Protein AF-A0A0D0QN07-F1 (afdb_monomer_lite)

Structure (mmCIF, N/CA/C/O backbone):
data_AF-A0A0D0QN07-F1
#
_entry.id   AF-A0A0D0QN07-F1
#
loop_
_atom_site.group_PDB
_atom_site.id
_atom_site.type_symbol
_atom_site.label_atom_id
_atom_site.label_alt_id
_atom_site.label_comp_id
_atom_site.label_asym_id
_atom_site.label_entity_id
_atom_site.label_seq_id
_atom_site.pdbx_PDB_ins_code
_atom_site.Cartn_x
_atom_site.Cartn_y
_atom_site.Cartn_z
_atom_site.occupancy
_atom_site.B_iso_or_equiv
_atom_site.auth_seq_id
_atom_site.auth_comp_id
_atom_site.auth_asym_id
_atom_site.auth_atom_id
_atom_site.pdbx_PDB_model_num
ATOM 1 N N . MET A 1 1 ? -18.832 -4.379 15.331 1.00 94.69 1 MET A N 1
ATOM 2 C CA . MET A 1 1 ? -17.940 -4.654 14.184 1.00 94.69 1 MET A CA 1
ATOM 3 C C . MET A 1 1 ? -16.896 -3.550 14.079 1.00 94.69 1 MET A C 1
ATOM 5 O O . MET A 1 1 ? -17.223 -2.400 14.363 1.00 94.69 1 MET A O 1
ATOM 9 N N . LYS A 1 2 ? -15.667 -3.882 13.680 1.00 98.38 2 LYS A N 1
ATOM 10 C CA . LYS A 1 2 ? -14.562 -2.950 13.450 1.00 98.38 2 LYS A CA 1
ATOM 11 C C . LYS A 1 2 ? -13.965 -3.150 12.059 1.00 98.38 2 LYS A C 1
ATOM 13 O O . LYS A 1 2 ? -13.497 -4.240 11.738 1.00 98.38 2 LYS A O 1
ATOM 18 N N . ILE A 1 3 ? -13.930 -2.084 11.267 1.00 98.62 3 ILE A N 1
ATOM 19 C CA . ILE A 1 3 ? -13.373 -2.080 9.912 1.00 98.62 3 ILE A CA 1
ATOM 20 C C . ILE A 1 3 ? -12.121 -1.208 9.882 1.00 98.62 3 ILE A C 1
ATOM 22 O O . ILE A 1 3 ? -12.159 -0.036 10.253 1.00 98.62 3 ILE A O 1
ATOM 26 N N . LEU A 1 4 ? -11.014 -1.767 9.399 1.00 98.81 4 LEU A N 1
ATOM 27 C CA . LEU A 1 4 ? -9.774 -1.030 9.174 1.00 98.81 4 LEU A CA 1
ATOM 28 C C . LEU A 1 4 ? -9.565 -0.822 7.676 1.00 98.81 4 LEU A C 1
ATOM 30 O O . LEU A 1 4 ? -9.441 -1.780 6.925 1.00 98.81 4 LEU A O 1
ATOM 34 N N . GLN A 1 5 ? -9.502 0.428 7.237 1.00 98.75 5 GLN A N 1
ATOM 35 C CA . GLN A 1 5 ? -9.262 0.802 5.847 1.00 98.75 5 GLN A CA 1
ATOM 36 C C . GLN A 1 5 ? -7.780 1.115 5.624 1.00 98.75 5 GLN A C 1
ATOM 38 O O . GLN A 1 5 ? -7.146 1.738 6.476 1.00 98.75 5 GLN A O 1
ATOM 43 N N . ILE A 1 6 ? -7.231 0.733 4.471 1.00 98.56 6 ILE A N 1
ATOM 44 C CA . ILE A 1 6 ? -5.866 1.084 4.059 1.00 98.56 6 ILE A CA 1
ATOM 45 C C . ILE A 1 6 ? -5.917 1.756 2.687 1.00 98.56 6 ILE A C 1
ATOM 47 O O . ILE A 1 6 ? -6.380 1.166 1.708 1.00 98.56 6 ILE A O 1
ATOM 51 N N . ASN A 1 7 ? -5.409 2.986 2.610 1.00 98.00 7 ASN A N 1
ATOM 52 C CA . ASN A 1 7 ? -5.312 3.739 1.362 1.00 98.00 7 ASN A CA 1
ATOM 53 C C . ASN A 1 7 ? -4.019 4.562 1.300 1.00 98.00 7 ASN A C 1
ATOM 55 O O . ASN A 1 7 ? -3.396 4.850 2.314 1.00 98.00 7 ASN A O 1
ATOM 59 N N . ASN A 1 8 ? -3.606 4.984 0.112 1.00 96.25 8 ASN A N 1
ATOM 60 C CA . ASN A 1 8 ? -2.425 5.821 -0.064 1.00 96.25 8 ASN A CA 1
ATOM 61 C C . ASN A 1 8 ? -2.598 7.209 0.567 1.00 96.25 8 ASN A C 1
ATOM 63 O O . ASN A 1 8 ? -1.708 7.703 1.257 1.00 96.25 8 ASN A O 1
ATOM 67 N N . VAL A 1 9 ? -3.760 7.827 0.365 1.00 96.69 9 VAL A N 1
ATOM 68 C CA . VAL A 1 9 ? -4.070 9.200 0.792 1.00 96.69 9 VAL A CA 1
ATOM 69 C C . VAL A 1 9 ? -5.417 9.254 1.514 1.00 96.69 9 VAL A C 1
ATOM 71 O O . VAL A 1 9 ? -6.222 8.334 1.403 1.00 96.69 9 VAL A O 1
ATOM 74 N N . TYR A 1 10 ? -5.698 10.336 2.237 1.00 97.62 10 TYR A N 1
ATOM 75 C CA . TYR A 1 10 ? -6.968 10.512 2.945 1.00 97.62 10 TYR A CA 1
ATOM 76 C C . TYR A 1 10 ? -7.502 11.936 2.774 1.00 97.62 10 TYR A C 1
ATOM 78 O O . TYR A 1 10 ? -6.738 12.896 2.856 1.00 97.62 10 TYR A O 1
ATOM 86 N N . GLY A 1 11 ? -8.796 12.076 2.467 1.00 96.44 11 GLY A N 1
ATOM 87 C CA . GLY A 1 11 ? -9.477 13.364 2.263 1.00 96.44 11 GLY A CA 1
ATOM 88 C C . GLY A 1 11 ? -9.078 14.145 1.000 1.00 96.44 11 GLY A C 1
ATOM 89 O O . GLY A 1 11 ? -9.743 15.115 0.646 1.00 96.44 11 GLY A O 1
ATOM 90 N N . ILE A 1 12 ? -8.033 13.714 0.290 1.00 95.00 12 ILE A N 1
ATOM 91 C CA . ILE A 1 12 ? -7.515 14.349 -0.928 1.00 95.00 12 ILE A CA 1
ATOM 92 C C . ILE A 1 12 ? -7.501 13.374 -2.109 1.00 95.00 12 ILE A C 1
ATOM 94 O O . ILE A 1 12 ? -7.468 12.156 -1.926 1.00 95.00 12 ILE A O 1
ATOM 98 N N . GLY A 1 13 ? -7.486 13.917 -3.329 1.00 94.38 13 GLY A N 1
ATOM 99 C CA . GLY A 1 13 ? -7.596 13.114 -4.551 1.00 94.38 13 GLY A CA 1
ATOM 100 C C . GLY A 1 13 ? -8.929 12.362 -4.639 1.00 94.38 13 GLY A C 1
ATOM 101 O O . GLY A 1 13 ? -9.828 12.578 -3.828 1.00 94.38 13 GLY A O 1
ATOM 102 N N . SER A 1 14 ? -9.079 11.487 -5.630 1.00 94.25 14 SER A N 1
ATOM 103 C CA . SER A 1 14 ? -10.287 10.666 -5.782 1.00 94.25 14 SER A CA 1
ATOM 104 C C . SER A 1 14 ? -10.375 9.602 -4.686 1.00 94.25 14 SER A C 1
ATOM 106 O O . SER A 1 14 ? -11.307 9.609 -3.884 1.00 94.25 14 SER A O 1
ATOM 108 N N . THR A 1 15 ? -9.362 8.739 -4.588 1.00 96.50 15 THR A N 1
ATOM 109 C CA . THR A 1 15 ? -9.376 7.593 -3.667 1.00 96.50 15 THR A CA 1
ATOM 110 C C . THR A 1 15 ? -9.418 8.028 -2.206 1.00 96.50 15 THR A C 1
ATOM 112 O O . THR A 1 15 ? -10.178 7.463 -1.432 1.00 96.50 15 THR A O 1
ATOM 115 N N . GLY A 1 16 ? -8.696 9.085 -1.817 1.00 97.31 16 GLY A N 1
ATOM 116 C CA . GLY A 1 16 ? -8.731 9.588 -0.441 1.00 97.31 16 GLY A CA 1
ATOM 117 C C . GLY A 1 16 ? -10.065 10.218 -0.047 1.00 97.31 16 GLY A C 1
ATOM 118 O O . GLY A 1 16 ? -10.474 10.071 1.106 1.00 97.31 16 GLY A O 1
ATOM 119 N N . LYS A 1 17 ? -10.765 10.885 -0.977 1.00 97.44 17 LYS A N 1
ATOM 120 C CA . LYS A 1 17 ? -12.133 11.377 -0.738 1.00 97.44 17 LYS A CA 1
ATOM 121 C C . LYS A 1 17 ? -13.114 10.218 -0.567 1.00 97.44 17 LYS A C 1
ATOM 123 O O . LYS A 1 17 ? -13.907 10.253 0.369 1.00 97.44 17 LYS A O 1
ATOM 128 N N . ILE A 1 18 ? -13.008 9.180 -1.401 1.00 98.06 18 ILE A N 1
ATOM 129 C CA . ILE A 1 18 ? -13.824 7.959 -1.295 1.00 98.06 18 ILE A CA 1
ATOM 130 C C . ILE A 1 18 ? -13.576 7.262 0.051 1.00 98.06 18 ILE A C 1
ATOM 132 O O . ILE A 1 18 ? -14.524 7.013 0.791 1.00 98.06 18 ILE A O 1
ATOM 136 N N . THR A 1 19 ? -12.313 7.029 0.429 1.00 98.19 19 THR A N 1
ATOM 137 C CA . THR A 1 19 ? -11.955 6.422 1.724 1.00 98.19 19 THR A CA 1
ATOM 138 C C . THR A 1 19 ? -12.514 7.226 2.902 1.00 98.19 19 THR A C 1
ATOM 140 O O . THR A 1 19 ? -13.072 6.650 3.834 1.00 98.19 19 THR A O 1
ATOM 143 N N . ARG A 1 20 ? -12.424 8.563 2.854 1.00 98.19 20 ARG A N 1
ATOM 144 C CA . ARG A 1 20 ? -13.001 9.442 3.883 1.00 98.19 20 ARG A CA 1
ATOM 145 C C . ARG A 1 20 ? -14.521 9.336 3.962 1.00 98.19 20 ARG A C 1
ATOM 147 O O . ARG A 1 20 ? -15.063 9.250 5.056 1.00 98.19 20 ARG A O 1
ATOM 154 N N . GLN A 1 21 ? -15.218 9.320 2.829 1.00 98.25 21 GLN A N 1
ATOM 155 C CA . GLN A 1 21 ? -16.676 9.173 2.814 1.00 98.25 21 GLN A CA 1
ATOM 156 C C . GLN A 1 21 ? -17.120 7.824 3.384 1.00 98.25 21 GLN A C 1
ATOM 158 O O . GLN A 1 21 ? -18.044 7.789 4.192 1.00 98.25 21 GLN A O 1
ATOM 163 N N . ILE A 1 22 ? -16.431 6.735 3.029 1.00 98.31 22 ILE A N 1
ATOM 164 C CA . ILE A 1 22 ? -16.688 5.406 3.600 1.00 98.31 22 ILE A CA 1
ATOM 165 C C . ILE A 1 22 ? -16.457 5.430 5.112 1.00 98.31 22 ILE A C 1
ATOM 167 O O . ILE A 1 22 ? -17.325 5.000 5.861 1.00 98.31 22 ILE A O 1
ATOM 171 N N . HIS A 1 23 ? -15.330 5.981 5.570 1.00 98.44 23 HIS A N 1
ATOM 172 C CA . HIS A 1 23 ? -15.017 6.102 6.996 1.00 98.44 23 HIS A CA 1
ATOM 173 C C . HIS A 1 23 ? -16.113 6.830 7.784 1.00 98.44 23 HIS A C 1
ATOM 175 O O . HIS A 1 23 ? -16.647 6.280 8.744 1.00 98.44 23 HIS A O 1
ATOM 181 N N . LEU A 1 24 ? -16.495 8.029 7.341 1.00 98.12 24 LEU A N 1
ATOM 182 C CA . LEU A 1 24 ? -17.523 8.825 8.010 1.00 98.12 24 LEU A CA 1
ATOM 183 C C . LEU A 1 24 ? -18.893 8.145 7.979 1.00 98.12 24 LEU A C 1
ATOM 185 O O . LEU A 1 24 ? -19.641 8.233 8.948 1.00 98.12 24 LEU A O 1
ATOM 189 N N . ASN A 1 25 ? -19.225 7.449 6.889 1.00 98.25 25 ASN A N 1
ATOM 190 C CA . ASN A 1 25 ? -20.482 6.716 6.799 1.00 98.25 25 ASN A CA 1
ATOM 191 C C . ASN A 1 25 ? -20.497 5.505 7.746 1.00 98.25 25 ASN A C 1
ATOM 193 O O . ASN A 1 25 ? -21.494 5.273 8.419 1.00 98.25 25 ASN A O 1
ATOM 197 N N . LEU A 1 26 ? -19.389 4.769 7.870 1.00 98.12 26 LEU A N 1
ATOM 198 C CA . LEU A 1 26 ? -19.274 3.683 8.849 1.00 98.12 26 LEU A CA 1
ATOM 199 C C . LEU A 1 26 ? -19.476 4.201 10.277 1.00 98.12 26 LEU A C 1
ATOM 201 O O . LEU A 1 26 ? -20.313 3.659 10.994 1.00 98.12 26 LEU A O 1
ATOM 205 N N . LEU A 1 27 ? -18.797 5.291 10.650 1.00 97.62 27 LEU A N 1
ATOM 206 C CA . LEU A 1 27 ? -18.963 5.908 11.969 1.00 97.62 27 LEU A CA 1
ATOM 207 C C . LEU A 1 27 ? -20.401 6.388 12.209 1.00 97.62 27 LEU A C 1
ATOM 209 O O . LEU A 1 27 ? -20.949 6.159 13.283 1.00 97.62 27 LEU A O 1
ATOM 213 N N . LYS A 1 28 ? -21.040 6.999 11.201 1.00 97.69 28 LYS A N 1
ATOM 214 C CA . LYS A 1 28 ? -22.444 7.439 11.269 1.00 97.69 28 LYS A CA 1
ATOM 215 C C . LYS A 1 28 ? -23.416 6.281 11.524 1.00 97.69 28 LYS A C 1
ATOM 217 O O . LYS A 1 28 ? -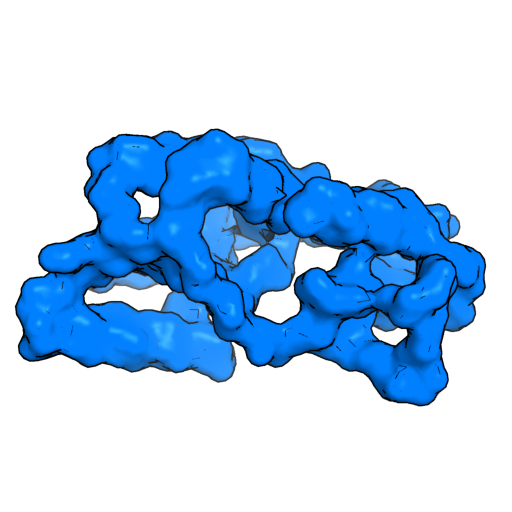24.450 6.496 12.142 1.00 97.69 28 LYS A O 1
ATOM 222 N N . ASN A 1 29 ? -23.093 5.079 11.052 1.00 97.81 29 ASN A N 1
ATOM 223 C CA . ASN A 1 29 ? -23.870 3.860 11.293 1.00 97.81 29 ASN A CA 1
ATOM 224 C C . ASN A 1 29 ? -23.354 3.068 12.509 1.00 97.81 29 ASN A C 1
ATOM 226 O O . ASN A 1 29 ? -23.558 1.859 12.577 1.00 97.81 29 ASN A O 1
ATOM 230 N N . GLU A 1 30 ? -22.638 3.721 13.431 1.00 97.25 30 GLU A N 1
ATOM 231 C CA . GLU A 1 30 ? -22.121 3.127 14.675 1.00 97.25 30 GLU A CA 1
ATOM 232 C C . GLU A 1 30 ? -21.164 1.936 14.456 1.00 97.25 30 GLU A C 1
ATOM 234 O O . GLU A 1 30 ? -20.908 1.122 15.348 1.00 97.25 30 GLU A O 1
ATOM 239 N N . ILE A 1 31 ? -20.569 1.837 13.263 1.00 98.12 31 ILE A N 1
ATOM 240 C CA . ILE A 1 31 ? -19.528 0.861 12.947 1.00 98.12 31 ILE A CA 1
ATOM 241 C C . ILE A 1 31 ? -18.172 1.503 13.225 1.00 98.12 31 ILE A C 1
ATOM 243 O O . ILE A 1 31 ? -17.795 2.500 12.607 1.00 98.12 31 ILE A O 1
ATOM 247 N N . ASN A 1 32 ? -17.389 0.884 14.110 1.00 98.06 32 ASN A N 1
ATOM 248 C CA . ASN A 1 32 ? -16.045 1.358 14.417 1.00 98.06 32 ASN A CA 1
ATOM 249 C C . ASN A 1 32 ? -15.171 1.299 13.154 1.00 98.06 32 ASN A C 1
ATOM 251 O O . ASN A 1 32 ? -14.998 0.234 12.553 1.00 98.06 32 ASN A O 1
ATOM 255 N N . SER A 1 33 ? -14.623 2.445 12.754 1.00 98.25 33 SER A N 1
ATOM 256 C CA . SER A 1 33 ? -13.797 2.571 11.561 1.00 98.25 33 SER A CA 1
ATOM 257 C C . SER A 1 33 ? -12.442 3.172 11.905 1.00 98.25 33 SER A C 1
ATOM 259 O O . SER A 1 33 ? -12.354 4.178 12.600 1.00 98.25 33 SER A O 1
ATOM 261 N N . ILE A 1 34 ? -11.380 2.562 11.386 1.00 98.62 34 ILE A N 1
ATOM 262 C CA . ILE A 1 34 ? -10.005 3.053 11.498 1.00 98.62 34 ILE A CA 1
ATOM 263 C C . ILE A 1 34 ? -9.448 3.187 10.090 1.00 98.62 34 ILE A C 1
ATOM 265 O O . ILE A 1 34 ? -9.663 2.306 9.261 1.00 98.62 34 ILE A O 1
ATOM 269 N N . VAL A 1 35 ? -8.709 4.253 9.803 1.00 98.69 35 VAL A N 1
ATOM 270 C CA . VAL A 1 35 ? -8.090 4.467 8.491 1.00 98.69 35 VAL A CA 1
ATOM 271 C C . VAL A 1 35 ? -6.588 4.590 8.637 1.00 98.69 35 VAL A C 1
ATOM 273 O O . VAL A 1 35 ? -6.094 5.426 9.387 1.00 98.69 35 VAL A O 1
ATOM 276 N N . LEU A 1 36 ? -5.850 3.786 7.881 1.00 98.56 36 LEU A N 1
ATOM 277 C CA . LEU A 1 36 ? -4.404 3.869 7.755 1.00 98.56 36 LEU A CA 1
ATOM 278 C C . LEU A 1 36 ? -4.046 4.463 6.393 1.00 98.56 36 LEU A C 1
ATOM 280 O O . LEU A 1 36 ? -4.421 3.905 5.361 1.00 98.56 36 LEU A O 1
ATOM 284 N N . TYR A 1 37 ? -3.288 5.563 6.380 1.00 97.81 37 TYR A N 1
ATOM 285 C CA . TYR A 1 37 ? -2.825 6.175 5.130 1.00 97.81 37 TYR A CA 1
ATOM 286 C C . TYR A 1 37 ? -1.362 6.618 5.147 1.00 97.81 37 TYR A C 1
ATOM 288 O O . TYR A 1 37 ? -0.796 6.941 6.193 1.00 97.81 37 TYR A O 1
ATOM 296 N N . GLY A 1 38 ? -0.724 6.609 3.975 1.00 95.44 38 GLY A N 1
ATOM 297 C CA . GLY A 1 38 ? 0.726 6.789 3.854 1.00 95.44 38 GLY A CA 1
ATOM 298 C C . GLY A 1 38 ? 1.201 8.185 3.452 1.00 95.44 38 GLY A C 1
ATOM 299 O O . GLY A 1 38 ? 2.263 8.636 3.891 1.00 95.44 38 GLY A O 1
ATOM 300 N N . ARG A 1 39 ? 0.458 8.870 2.583 1.00 94.25 39 ARG A N 1
ATOM 301 C CA . ARG A 1 39 ? 0.891 10.073 1.857 1.00 94.25 39 ARG A CA 1
ATOM 302 C C . ARG A 1 39 ? -0.094 11.223 2.040 1.00 94.25 39 ARG A C 1
ATOM 304 O O . ARG A 1 39 ? -1.264 11.018 2.339 1.00 94.25 39 ARG A O 1
ATOM 311 N N . GLY A 1 40 ? 0.387 12.441 1.800 1.00 92.69 40 GLY A N 1
ATOM 312 C CA . GLY A 1 40 ? -0.426 13.658 1.874 1.00 92.69 40 GLY A CA 1
ATOM 313 C C . GLY A 1 40 ? -0.195 14.462 3.157 1.00 92.69 40 GLY A C 1
ATOM 314 O O . GLY A 1 40 ? 0.840 14.275 3.815 1.00 92.69 40 GLY A O 1
ATOM 315 N N . PRO A 1 41 ? -1.080 15.420 3.470 1.00 92.81 41 PRO A N 1
ATOM 316 C CA . PRO A 1 41 ? -1.026 16.178 4.715 1.00 92.81 41 PRO A CA 1
ATOM 317 C C . PRO A 1 41 ? -1.440 15.301 5.903 1.00 92.81 41 PRO A C 1
ATOM 319 O O . PRO A 1 41 ? -2.074 14.262 5.735 1.00 92.81 41 PRO A O 1
ATOM 322 N N . THR A 1 42 ? -1.043 15.708 7.107 1.00 92.69 42 THR A N 1
ATOM 323 C CA . THR A 1 42 ? -1.540 15.081 8.335 1.00 92.69 42 THR A CA 1
ATOM 324 C C . THR A 1 42 ? -2.956 15.577 8.597 1.00 92.69 42 THR A C 1
ATOM 326 O O . THR A 1 42 ? -3.198 16.778 8.556 1.00 92.69 42 THR A O 1
ATOM 329 N N . MET A 1 43 ? -3.864 14.646 8.864 1.00 92.00 43 MET A N 1
ATOM 330 C CA . MET A 1 43 ? -5.263 14.917 9.178 1.00 92.00 43 MET A CA 1
ATOM 331 C C . MET A 1 43 ? -5.536 14.615 10.649 1.00 92.00 43 MET A C 1
ATOM 333 O O . MET A 1 43 ? -5.064 13.598 11.160 1.00 92.00 43 MET A O 1
ATOM 337 N N . CYS A 1 44 ? -6.297 15.491 11.300 1.00 88.38 44 CYS A N 1
ATOM 338 C CA . CYS A 1 44 ? -6.703 15.369 12.698 1.00 88.38 44 CYS A CA 1
ATOM 339 C C . CYS A 1 44 ? -8.169 14.924 12.766 1.00 88.38 44 CYS A C 1
ATOM 341 O O . CYS A 1 44 ? -9.038 15.689 13.170 1.00 88.38 44 CYS A O 1
ATOM 343 N N . GLU A 1 45 ? -8.442 13.707 12.299 1.00 93.88 45 GLU A N 1
ATOM 344 C CA . GLU A 1 45 ? -9.762 13.076 12.390 1.00 93.88 45 GLU A CA 1
ATOM 345 C C . GLU A 1 45 ? -9.673 11.828 13.276 1.00 93.88 45 GLU A C 1
ATOM 347 O O . GLU A 1 45 ? -8.647 11.141 13.304 1.00 93.88 45 GLU A O 1
ATOM 352 N N . GLU A 1 46 ? -10.735 11.552 14.031 1.00 92.62 46 GLU A N 1
ATOM 353 C CA . GLU A 1 46 ? -10.797 10.391 14.919 1.00 92.62 46 GLU A CA 1
ATOM 354 C C . GLU A 1 46 ? -10.634 9.087 14.127 1.00 92.62 46 GLU A C 1
ATOM 356 O O . GLU A 1 46 ? -11.167 8.935 13.035 1.00 92.62 46 GLU A O 1
ATOM 361 N N . GLY A 1 47 ? -9.853 8.140 14.652 1.00 95.44 47 GLY A N 1
ATOM 362 C CA . GLY A 1 47 ? -9.621 6.858 13.978 1.00 95.44 47 GLY A CA 1
ATOM 363 C C . GLY A 1 47 ? -8.747 6.942 12.719 1.00 95.44 47 GLY A C 1
ATOM 364 O O . GLY A 1 47 ? -8.489 5.912 12.096 1.00 95.44 47 GLY A O 1
ATOM 365 N N . VAL A 1 48 ? -8.231 8.119 12.350 1.00 98.19 48 VAL A N 1
ATOM 366 C CA . VAL A 1 48 ? -7.405 8.316 11.152 1.00 98.19 48 VAL A CA 1
ATOM 367 C C . VAL A 1 48 ? -5.925 8.396 11.524 1.00 98.19 48 VAL A C 1
ATOM 369 O O . VAL A 1 48 ? -5.468 9.301 12.216 1.00 98.19 48 VAL A O 1
ATOM 372 N N . ILE A 1 49 ? -5.135 7.437 11.039 1.00 97.69 49 ILE A N 1
ATOM 373 C CA . ILE A 1 49 ? -3.730 7.262 11.408 1.00 97.69 49 ILE A CA 1
ATOM 374 C C . ILE A 1 49 ? -2.846 7.342 10.171 1.00 97.69 49 ILE A C 1
ATOM 376 O O . ILE A 1 49 ? -2.942 6.552 9.229 1.00 97.69 49 ILE A O 1
ATOM 380 N N . ARG A 1 50 ? -1.882 8.259 10.225 1.00 96.31 50 ARG A N 1
ATOM 381 C CA . ARG A 1 50 ? -0.830 8.351 9.220 1.00 96.31 50 ARG A CA 1
ATOM 382 C C . ARG A 1 50 ? 0.318 7.387 9.528 1.00 96.31 50 ARG A C 1
ATOM 384 O O . ARG A 1 50 ? 0.947 7.433 10.591 1.00 96.31 50 ARG A O 1
ATOM 391 N N . THR A 1 51 ? 0.630 6.504 8.588 1.00 95.06 51 THR A N 1
ATOM 392 C CA . THR A 1 51 ? 1.582 5.403 8.800 1.00 95.06 51 THR A CA 1
ATOM 393 C C . THR A 1 51 ? 2.983 5.700 8.273 1.00 95.06 51 THR A C 1
ATOM 395 O O . THR A 1 51 ? 3.945 5.142 8.795 1.00 95.06 51 THR A O 1
ATOM 398 N N . GLY A 1 52 ? 3.126 6.642 7.337 1.00 89.12 52 GLY A N 1
ATOM 399 C CA . GLY A 1 52 ? 4.412 7.045 6.764 1.00 89.12 52 GLY A CA 1
ATOM 400 C C . GLY A 1 52 ? 4.567 8.558 6.595 1.00 89.12 52 GLY A C 1
ATOM 401 O O . GLY A 1 52 ? 3.600 9.320 6.625 1.00 89.12 52 GLY A O 1
ATOM 402 N N . SER A 1 53 ? 5.809 9.006 6.401 1.00 90.31 53 SER A N 1
ATOM 403 C CA . SER A 1 53 ? 6.115 10.399 6.064 1.00 90.31 53 SER A CA 1
ATOM 404 C C . SER A 1 53 ? 6.219 10.598 4.548 1.00 90.31 53 SER A C 1
ATOM 406 O O . SER A 1 53 ? 6.556 9.686 3.784 1.00 90.31 53 SER A O 1
ATOM 408 N N . ASN A 1 54 ? 5.976 11.830 4.089 1.00 91.75 54 ASN A N 1
ATOM 409 C CA . ASN A 1 54 ? 6.153 12.169 2.675 1.00 91.75 54 ASN A CA 1
ATOM 410 C C . ASN A 1 54 ? 7.617 12.022 2.223 1.00 91.75 54 ASN A C 1
ATOM 412 O O . ASN A 1 54 ? 7.871 11.707 1.061 1.00 91.75 54 ASN A O 1
ATOM 416 N N . LEU A 1 55 ? 8.588 12.206 3.116 1.00 92.94 55 LEU A N 1
ATOM 417 C CA . LEU A 1 55 ? 9.992 11.988 2.781 1.00 92.94 55 LEU A CA 1
ATOM 418 C C . LEU A 1 55 ? 10.290 10.493 2.599 1.00 92.94 55 LEU A C 1
ATOM 420 O O . LEU A 1 55 ? 10.838 10.107 1.569 1.00 92.94 55 LEU A O 1
ATOM 424 N N . TYR A 1 56 ? 9.818 9.647 3.521 1.00 93.25 56 TYR A N 1
ATOM 425 C CA . TYR A 1 56 ? 10.001 8.195 3.442 1.00 93.25 56 TYR A CA 1
ATOM 426 C C . TYR A 1 56 ? 9.425 7.611 2.149 1.00 93.25 56 TYR A C 1
ATOM 428 O O . TYR A 1 56 ? 10.106 6.865 1.450 1.00 93.25 56 TYR A O 1
ATOM 436 N N . GLY A 1 57 ? 8.199 7.986 1.773 1.00 94.06 57 GLY A N 1
ATOM 437 C CA . GLY A 1 57 ? 7.629 7.479 0.521 1.00 94.06 57 GLY A CA 1
ATOM 438 C C . GLY A 1 57 ? 8.300 8.054 -0.737 1.00 94.06 57 GLY A C 1
ATOM 439 O O . GLY A 1 57 ? 8.352 7.376 -1.755 1.00 94.06 57 GLY A O 1
ATOM 440 N N . LYS A 1 58 ? 8.882 9.269 -0.687 1.00 94.88 58 LYS A N 1
ATOM 441 C CA . LYS A 1 58 ? 9.672 9.808 -1.815 1.00 94.88 58 LYS A CA 1
ATOM 442 C C . LYS A 1 58 ? 10.957 9.000 -1.993 1.00 94.88 58 LYS A C 1
ATOM 444 O O . LYS A 1 58 ? 11.266 8.608 -3.113 1.00 94.88 58 LYS A O 1
ATOM 449 N N . PHE A 1 59 ? 11.643 8.701 -0.891 1.00 95.56 59 PHE A N 1
ATOM 450 C CA . PHE A 1 59 ? 12.826 7.846 -0.889 1.00 95.56 59 PHE A CA 1
ATOM 451 C C . PHE A 1 59 ? 12.516 6.442 -1.426 1.00 95.56 59 PHE A C 1
ATOM 453 O O . PHE A 1 59 ? 13.197 5.969 -2.331 1.00 95.56 59 PHE A O 1
ATOM 460 N N . ASN A 1 60 ? 11.441 5.803 -0.951 1.00 95.69 60 ASN A N 1
ATOM 461 C CA . ASN A 1 60 ? 11.035 4.493 -1.467 1.00 95.69 60 ASN A CA 1
ATOM 462 C C . ASN A 1 60 ? 10.612 4.553 -2.939 1.00 95.69 60 ASN A C 1
ATOM 464 O O . ASN A 1 60 ? 10.906 3.624 -3.682 1.00 95.69 60 ASN A O 1
ATOM 468 N N . SER A 1 61 ? 9.974 5.640 -3.384 1.00 94.69 61 SER A N 1
ATOM 469 C CA . SER A 1 61 ? 9.662 5.830 -4.803 1.00 94.69 61 SER A CA 1
ATOM 470 C C . SER A 1 61 ? 10.932 5.908 -5.643 1.00 94.69 61 SER A C 1
ATOM 472 O O . SER A 1 61 ? 11.044 5.190 -6.631 1.00 94.69 61 SER A O 1
ATOM 474 N N . PHE A 1 62 ? 11.927 6.693 -5.224 1.00 95.19 62 PHE A N 1
ATOM 475 C CA . PHE A 1 62 ? 13.227 6.741 -5.894 1.00 95.19 62 PHE A CA 1
ATOM 476 C C . PHE A 1 62 ? 13.894 5.358 -5.946 1.00 95.19 62 PHE A C 1
ATOM 478 O O . PHE A 1 62 ? 14.250 4.885 -7.026 1.00 95.19 62 PHE A O 1
ATOM 485 N N . LEU A 1 63 ? 13.975 4.671 -4.803 1.00 94.44 63 LEU A N 1
ATOM 486 C CA . LEU A 1 63 ? 14.565 3.336 -4.722 1.00 94.44 63 LEU A CA 1
ATOM 487 C C . LEU A 1 63 ? 13.820 2.328 -5.605 1.00 94.44 63 LEU A C 1
ATOM 489 O O . LEU A 1 63 ? 14.449 1.484 -6.236 1.00 94.44 63 LEU A O 1
ATOM 493 N N . SER A 1 64 ? 12.493 2.423 -5.691 1.00 93.94 64 SER A N 1
ATOM 494 C CA . SER A 1 64 ? 11.688 1.537 -6.532 1.00 93.94 64 SER A CA 1
ATOM 495 C C . SER A 1 64 ? 11.996 1.705 -8.020 1.00 93.94 64 SER A C 1
ATOM 497 O O . SER A 1 64 ? 12.137 0.708 -8.720 1.00 93.94 64 SER A O 1
ATOM 499 N N . ARG A 1 65 ? 12.213 2.944 -8.487 1.00 93.56 65 ARG A N 1
ATOM 500 C CA . ARG A 1 65 ? 12.579 3.240 -9.883 1.00 93.56 65 ARG A CA 1
ATOM 501 C C . ARG A 1 65 ? 13.996 2.771 -10.198 1.00 93.56 65 ARG A C 1
ATOM 503 O O . ARG A 1 65 ? 14.241 2.213 -11.264 1.00 93.56 65 ARG A O 1
ATOM 510 N N . PHE A 1 66 ? 14.917 2.948 -9.250 1.00 92.31 66 PHE A N 1
ATOM 511 C CA . PHE A 1 66 ? 16.297 2.490 -9.398 1.00 92.31 66 PHE A CA 1
ATOM 512 C C . PHE A 1 66 ? 16.403 0.961 -9.400 1.00 92.31 66 PHE A C 1
ATOM 514 O O . PHE A 1 66 ? 17.084 0.384 -10.235 1.00 92.31 66 PHE A O 1
ATOM 521 N N . THR A 1 67 ? 15.702 0.293 -8.483 1.00 91.38 67 THR A N 1
ATOM 522 C CA . THR A 1 67 ? 15.760 -1.169 -8.336 1.00 91.38 67 THR A CA 1
ATOM 523 C C . THR A 1 67 ? 14.797 -1.917 -9.251 1.00 91.38 67 THR A C 1
ATOM 525 O O . THR A 1 67 ? 14.897 -3.136 -9.329 1.00 91.38 67 THR A O 1
ATOM 528 N N . GLY A 1 68 ? 13.835 -1.239 -9.878 1.00 90.62 68 GLY A N 1
ATOM 529 C CA . GLY A 1 68 ? 12.731 -1.877 -10.597 1.00 90.62 68 GLY A CA 1
ATOM 530 C C . GLY A 1 68 ? 11.795 -2.679 -9.686 1.00 90.62 68 GLY A C 1
ATOM 531 O O . GLY A 1 68 ? 11.155 -3.605 -10.152 1.00 90.62 68 GLY A O 1
ATOM 532 N N . ASN A 1 69 ? 11.747 -2.403 -8.376 1.00 91.00 69 ASN A N 1
ATOM 533 C CA . ASN A 1 69 ? 10.862 -3.089 -7.425 1.00 91.00 69 ASN A CA 1
ATOM 534 C C . ASN A 1 69 ? 9.784 -2.132 -6.903 1.00 91.00 69 ASN A C 1
ATOM 536 O O . ASN A 1 69 ? 9.935 -1.537 -5.833 1.00 91.00 69 ASN A O 1
ATOM 540 N N . GLN A 1 70 ? 8.709 -1.971 -7.674 1.00 90.44 70 GLN A N 1
ATOM 541 C CA . GLN A 1 70 ? 7.659 -0.983 -7.415 1.00 90.44 70 GLN A CA 1
ATOM 542 C C . GLN A 1 70 ? 6.924 -1.211 -6.087 1.00 90.44 70 GLN A C 1
ATOM 544 O O . GLN A 1 70 ? 6.711 -0.261 -5.325 1.00 90.44 70 GLN A O 1
ATOM 549 N N . TYR A 1 71 ? 6.587 -2.467 -5.785 1.00 93.31 71 TYR A N 1
ATOM 550 C CA . TYR A 1 71 ? 5.679 -2.819 -4.689 1.00 93.31 71 TYR A CA 1
ATOM 551 C C . TYR A 1 71 ? 6.333 -3.563 -3.519 1.00 93.31 71 TYR A C 1
ATOM 553 O O . TYR A 1 71 ? 5.715 -3.711 -2.466 1.00 93.31 71 TYR A O 1
ATOM 561 N N . GLY A 1 72 ? 7.599 -3.969 -3.646 1.00 92.62 72 GLY A N 1
ATOM 562 C CA . GLY A 1 72 ? 8.317 -4.728 -2.618 1.00 92.62 72 GLY A CA 1
ATOM 563 C C . GLY A 1 72 ? 9.187 -3.903 -1.659 1.00 92.62 72 GLY A C 1
ATOM 564 O O . GLY A 1 72 ? 10.039 -4.486 -0.990 1.00 92.62 72 GLY A O 1
ATOM 565 N N . GLY A 1 73 ? 9.029 -2.575 -1.601 1.00 93.94 73 GLY A N 1
ATOM 566 C CA . GLY A 1 73 ? 9.772 -1.676 -0.695 1.00 93.94 73 GLY A CA 1
ATOM 567 C C . GLY A 1 73 ? 9.106 -1.469 0.675 1.00 93.94 73 GLY A C 1
ATOM 568 O O . GLY A 1 73 ? 8.385 -2.331 1.154 1.00 93.94 73 GLY A O 1
ATOM 569 N N . CYS A 1 74 ? 9.319 -0.313 1.316 1.00 95.56 74 CYS A N 1
ATOM 570 C CA . CYS A 1 74 ? 8.505 0.199 2.438 1.00 95.56 74 CYS A CA 1
ATOM 571 C C . CYS A 1 74 ? 8.374 -0.687 3.699 1.00 95.56 74 CYS A C 1
ATOM 573 O O . CYS A 1 74 ? 7.333 -0.678 4.366 1.00 95.56 74 CYS A O 1
ATOM 575 N N . PHE A 1 75 ? 9.410 -1.444 4.068 1.00 95.12 75 PHE A N 1
ATOM 576 C CA . PHE A 1 75 ? 9.344 -2.411 5.176 1.00 95.12 75 PHE A CA 1
ATOM 577 C C . PHE A 1 75 ? 8.957 -1.804 6.534 1.00 95.12 75 PHE A C 1
ATOM 579 O O . PHE A 1 75 ? 8.148 -2.395 7.245 1.00 95.12 75 PHE A O 1
ATOM 586 N N . LEU A 1 76 ? 9.472 -0.618 6.878 1.00 94.88 76 LEU A N 1
ATOM 587 C CA . LEU A 1 76 ? 9.204 0.021 8.176 1.00 94.88 76 LEU A CA 1
ATOM 588 C C . LEU A 1 76 ? 7.732 0.418 8.320 1.00 94.88 76 LEU A C 1
ATOM 590 O O . LEU A 1 76 ? 7.091 0.119 9.326 1.00 94.88 76 LEU A O 1
ATOM 594 N N . ALA A 1 77 ? 7.180 1.058 7.287 1.00 95.81 77 ALA A N 1
ATOM 595 C CA . ALA A 1 77 ? 5.773 1.439 7.267 1.00 95.81 77 ALA A CA 1
ATOM 596 C C . ALA A 1 77 ? 4.857 0.205 7.251 1.00 95.81 77 ALA A C 1
ATOM 598 O O . ALA A 1 77 ? 3.843 0.188 7.943 1.00 95.81 77 ALA A O 1
ATOM 599 N N . THR A 1 78 ? 5.251 -0.854 6.539 1.00 98.06 78 THR A N 1
ATOM 600 C CA . THR A 1 78 ? 4.515 -2.129 6.514 1.00 98.06 78 THR A CA 1
ATOM 601 C C . THR A 1 78 ? 4.478 -2.783 7.890 1.00 98.06 78 THR A C 1
ATOM 603 O O . THR A 1 78 ? 3.408 -3.167 8.350 1.00 98.06 78 THR A O 1
ATOM 606 N N . HIS A 1 79 ? 5.618 -2.852 8.584 1.00 97.81 79 HIS A N 1
ATOM 607 C CA . HIS A 1 79 ? 5.676 -3.374 9.948 1.00 97.81 79 HIS A CA 1
ATOM 608 C C . HIS A 1 79 ? 4.776 -2.564 10.887 1.00 97.81 79 HIS A C 1
ATOM 610 O O . HIS A 1 79 ? 3.968 -3.132 11.613 1.00 97.81 79 HIS A O 1
ATOM 616 N N . LYS A 1 80 ? 4.840 -1.226 10.822 1.00 97.88 80 LYS A N 1
ATOM 617 C CA . LYS A 1 80 ? 3.953 -0.348 11.601 1.00 97.88 80 LYS A CA 1
ATOM 618 C C . LYS A 1 80 ? 2.473 -0.637 11.326 1.00 97.88 80 LYS A C 1
ATOM 620 O O . LYS A 1 80 ? 1.686 -0.694 12.264 1.00 97.88 80 LYS A O 1
ATOM 625 N N . ILE A 1 81 ? 2.094 -0.811 10.060 1.00 98.44 81 ILE A N 1
ATOM 626 C CA . ILE A 1 81 ? 0.719 -1.138 9.660 1.00 98.44 81 ILE A CA 1
ATOM 627 C C . ILE A 1 81 ? 0.283 -2.476 10.259 1.00 98.44 81 ILE A C 1
ATOM 629 O O . ILE A 1 81 ? -0.778 -2.536 10.874 1.00 98.44 81 ILE A O 1
ATOM 633 N N . ILE A 1 82 ? 1.114 -3.514 10.150 1.00 98.62 82 ILE A N 1
ATOM 634 C CA . ILE A 1 82 ? 0.841 -4.839 10.722 1.00 98.62 82 ILE A CA 1
ATOM 635 C C . ILE A 1 82 ? 0.647 -4.757 12.240 1.00 98.62 82 ILE A C 1
ATOM 637 O O . ILE A 1 82 ? -0.323 -5.300 12.762 1.00 98.62 82 ILE A O 1
ATOM 641 N N . GLU A 1 83 ? 1.512 -4.036 12.954 1.00 98.56 83 GLU A N 1
ATOM 642 C CA . GLU A 1 83 ? 1.382 -3.866 14.406 1.00 98.56 83 GLU A CA 1
ATOM 643 C C . GLU A 1 83 ? 0.100 -3.122 14.794 1.00 98.56 83 GLU A C 1
ATOM 645 O O . GLU A 1 83 ? -0.565 -3.483 15.768 1.00 98.56 83 GLU A O 1
ATOM 650 N N . ILE A 1 84 ? -0.314 -2.128 14.002 1.00 98.50 84 ILE A N 1
ATOM 651 C CA . ILE A 1 84 ? -1.607 -1.472 14.207 1.00 98.50 84 ILE A CA 1
ATOM 652 C C . ILE A 1 84 ? -2.752 -2.464 13.979 1.00 98.50 84 ILE A C 1
ATOM 654 O O . ILE A 1 84 ? -3.660 -2.512 14.805 1.00 98.50 84 ILE A O 1
ATOM 658 N N . ILE A 1 85 ? -2.714 -3.285 12.925 1.00 98.62 85 ILE A N 1
ATOM 659 C CA . ILE A 1 85 ? -3.753 -4.297 12.674 1.00 98.62 85 ILE A CA 1
ATOM 660 C C . ILE A 1 85 ? -3.830 -5.289 13.843 1.00 98.62 85 ILE A C 1
ATOM 662 O O . ILE A 1 85 ? -4.919 -5.516 14.369 1.00 98.62 85 ILE A O 1
ATOM 666 N N . LYS A 1 86 ? -2.691 -5.809 14.322 1.00 98.50 86 LYS A N 1
ATOM 667 C CA . LYS A 1 86 ? -2.627 -6.710 15.489 1.00 98.50 86 LYS A CA 1
ATOM 668 C C . LYS A 1 86 ? -3.203 -6.077 16.753 1.00 98.50 86 LYS A C 1
ATOM 670 O O . LYS A 1 86 ? -3.945 -6.731 17.483 1.00 98.50 86 LYS A O 1
ATOM 675 N N . LYS A 1 87 ? -2.877 -4.806 17.014 1.00 98.31 87 LYS A N 1
ATOM 676 C CA . LYS A 1 87 ? -3.386 -4.066 18.177 1.00 98.31 87 LYS A CA 1
ATOM 677 C C . LYS A 1 87 ? -4.889 -3.820 18.073 1.00 98.31 87 LYS A C 1
ATOM 679 O O . LYS A 1 87 ? -5.602 -3.943 19.063 1.00 98.31 87 LYS A O 1
ATOM 684 N N . GLN A 1 88 ? -5.362 -3.443 16.888 1.00 98.06 88 GLN A N 1
ATOM 685 C CA . GLN A 1 88 ? -6.751 -3.050 16.684 1.00 98.06 88 GLN A CA 1
ATOM 686 C C . GLN A 1 88 ? -7.697 -4.237 16.545 1.00 98.06 88 GLN A C 1
ATOM 688 O O . GLN A 1 88 ? -8.870 -4.078 16.882 1.00 98.06 88 GLN A O 1
ATOM 693 N N . LYS A 1 89 ? -7.201 -5.395 16.090 1.00 97.94 89 LYS A N 1
ATOM 694 C CA . LYS A 1 89 ? -7.983 -6.617 15.853 1.00 97.94 89 LYS A CA 1
ATOM 695 C C . LYS A 1 89 ? -9.278 -6.320 15.074 1.00 97.94 89 LYS A C 1
ATOM 697 O O . LYS A 1 89 ? -10.365 -6.501 15.620 1.00 97.94 89 LYS A O 1
ATOM 702 N N . PRO A 1 90 ? -9.191 -5.755 13.854 1.00 98.44 90 PRO A N 1
ATOM 703 C CA . PRO A 1 90 ? -10.382 -5.472 13.064 1.00 98.44 90 PRO A CA 1
ATOM 704 C C . PRO A 1 90 ? -11.058 -6.771 12.612 1.00 98.44 90 PRO A C 1
ATOM 706 O O . PRO A 1 90 ? -10.387 -7.769 12.354 1.00 98.44 90 PRO A O 1
ATOM 709 N N . ASP A 1 91 ? -12.379 -6.731 12.457 1.00 98.56 91 ASP A N 1
ATOM 710 C CA . ASP A 1 91 ? -13.149 -7.832 11.876 1.00 98.56 91 ASP A CA 1
ATOM 711 C C . ASP A 1 91 ? -12.905 -7.946 10.367 1.00 98.56 91 ASP A C 1
ATOM 713 O O . ASP A 1 91 ? -12.960 -9.049 9.822 1.00 98.56 91 ASP A O 1
ATOM 717 N N . ILE A 1 92 ? -12.660 -6.801 9.707 1.00 98.69 92 ILE A N 1
ATOM 718 C CA . ILE A 1 92 ? -12.406 -6.673 8.267 1.00 98.69 92 ILE A CA 1
ATOM 719 C C . ILE A 1 92 ? -11.283 -5.658 8.017 1.00 98.69 92 ILE A C 1
ATOM 721 O O . ILE A 1 92 ? -11.292 -4.556 8.574 1.00 98.69 92 ILE A O 1
ATOM 725 N N . VAL A 1 93 ? -10.359 -5.997 7.118 1.00 98.88 93 VAL A N 1
ATOM 726 C CA . VAL A 1 93 ? -9.417 -5.051 6.508 1.00 98.88 93 VAL A CA 1
ATOM 727 C C . VAL A 1 93 ? -9.879 -4.717 5.090 1.00 98.88 93 VAL A C 1
ATOM 729 O O . VAL A 1 93 ? -10.008 -5.597 4.246 1.00 98.88 93 VAL A O 1
ATOM 732 N N . HIS A 1 94 ? -10.130 -3.440 4.810 1.00 98.75 94 HIS A N 1
ATOM 733 C CA . HIS A 1 94 ? -10.528 -2.947 3.492 1.00 98.75 94 HIS A CA 1
ATOM 734 C C . HIS A 1 94 ? -9.367 -2.216 2.816 1.00 98.75 94 HIS A C 1
ATOM 736 O O . HIS A 1 94 ? -9.008 -1.096 3.182 1.00 98.75 94 HIS A O 1
ATOM 742 N N . ILE A 1 95 ? -8.771 -2.852 1.816 1.00 98.25 95 ILE A N 1
ATOM 743 C CA . ILE A 1 95 ? -7.700 -2.295 0.991 1.00 98.25 95 ILE A CA 1
ATOM 744 C C . ILE A 1 95 ? -8.327 -1.588 -0.208 1.00 98.25 95 ILE A C 1
ATOM 746 O O . ILE A 1 95 ? -9.120 -2.180 -0.934 1.00 98.25 95 ILE A O 1
ATOM 750 N N . GLN A 1 96 ? -7.964 -0.326 -0.432 1.00 96.69 96 GLN A N 1
ATOM 751 C CA . GLN A 1 96 ? -8.456 0.446 -1.576 1.00 96.69 96 GLN A CA 1
ATOM 752 C C . GLN A 1 96 ? -7.332 0.705 -2.580 1.00 96.69 96 GLN A C 1
ATOM 754 O O . GLN A 1 96 ? -7.068 -0.103 -3.459 1.00 96.69 96 GLN A O 1
ATOM 7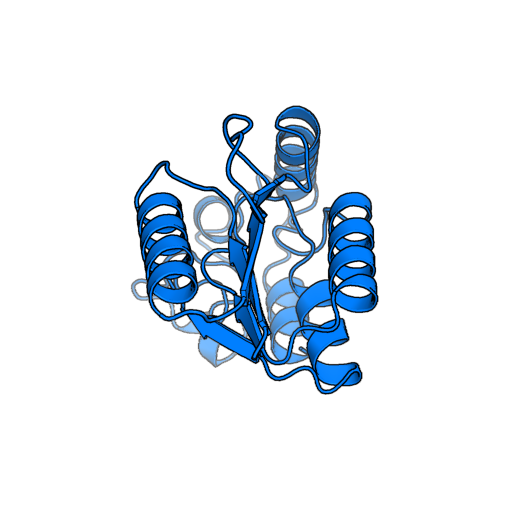59 N N . CYS A 1 97 ? -6.622 1.823 -2.458 1.00 94.56 97 CYS A N 1
ATOM 760 C CA . CYS A 1 97 ? -5.545 2.167 -3.373 1.00 94.56 97 CYS A CA 1
ATOM 761 C C . CYS A 1 97 ? -4.230 2.225 -2.605 1.00 94.56 97 CYS A C 1
ATOM 763 O O . CYS A 1 97 ? -3.882 3.245 -2.020 1.00 94.56 97 CYS A O 1
ATOM 765 N N . ILE A 1 98 ? -3.498 1.113 -2.590 1.00 94.06 98 ILE A N 1
ATOM 766 C CA . ILE A 1 98 ? -2.222 0.980 -1.867 1.00 94.06 98 ILE A CA 1
ATOM 767 C C . ILE A 1 98 ? -0.990 1.241 -2.747 1.00 94.06 98 ILE A C 1
ATOM 769 O O . ILE A 1 98 ? 0.131 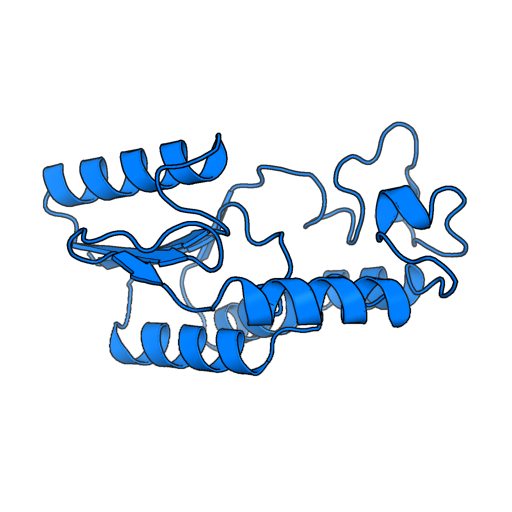0.869 -2.403 1.00 94.06 98 ILE A O 1
ATOM 773 N N . ASN A 1 99 ? -1.185 1.932 -3.874 1.00 87.44 99 ASN A N 1
ATOM 774 C CA . ASN A 1 99 ? -0.086 2.448 -4.684 1.00 87.44 99 ASN A CA 1
ATOM 775 C C . ASN A 1 99 ? 0.626 3.624 -3.977 1.00 87.44 99 ASN A C 1
ATOM 777 O O . ASN A 1 99 ? 0.188 4.110 -2.939 1.00 87.44 99 ASN A O 1
ATOM 781 N N . GLY A 1 100 ? 1.749 4.101 -4.520 1.00 89.62 100 GLY A N 1
ATOM 782 C CA . GLY A 1 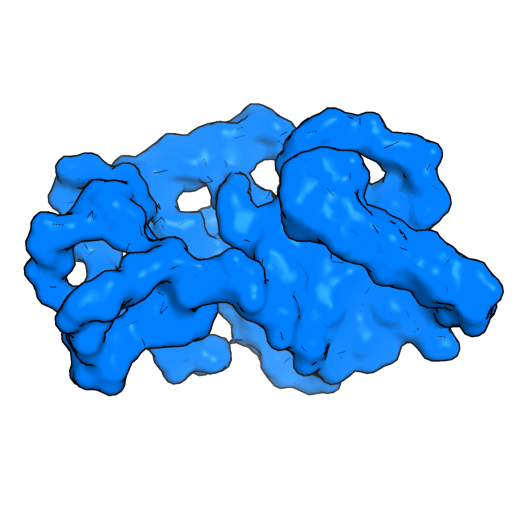100 ? 2.415 5.313 -4.012 1.00 89.62 100 GLY A CA 1
ATOM 783 C C . GLY A 1 100 ? 3.575 5.092 -3.038 1.00 89.62 100 GLY A C 1
ATOM 784 O O . GLY A 1 100 ? 3.943 6.020 -2.316 1.00 89.62 100 GLY A O 1
ATOM 785 N N . ASN A 1 101 ? 4.175 3.896 -3.039 1.00 94.19 101 ASN A N 1
ATOM 786 C CA . ASN A 1 101 ? 5.413 3.580 -2.317 1.00 94.19 101 ASN A CA 1
ATOM 787 C C . ASN A 1 101 ? 5.367 3.965 -0.822 1.00 94.19 101 ASN A C 1
ATOM 789 O O . ASN A 1 101 ? 6.285 4.610 -0.309 1.00 94.19 101 ASN A O 1
ATOM 793 N N . PHE A 1 102 ? 4.294 3.593 -0.119 1.00 95.94 102 PHE A N 1
ATOM 794 C CA . PHE A 1 102 ? 4.192 3.754 1.340 1.00 95.94 102 PHE A CA 1
ATOM 795 C C . PHE A 1 102 ? 4.043 2.427 2.092 1.00 95.94 102 PHE A C 1
ATOM 797 O O . PHE A 1 102 ? 4.188 2.404 3.311 1.00 95.94 102 PHE A O 1
ATOM 804 N N . ILE A 1 103 ? 3.770 1.333 1.382 1.00 96.88 103 ILE A N 1
ATOM 805 C CA . ILE A 1 103 ? 3.563 -0.003 1.933 1.00 96.88 103 ILE A CA 1
ATOM 806 C C . ILE A 1 103 ? 4.161 -1.046 0.986 1.00 96.88 103 ILE A C 1
ATOM 808 O O . ILE A 1 103 ? 4.259 -0.818 -0.219 1.00 96.88 103 ILE A O 1
ATOM 812 N N . ASN A 1 104 ? 4.611 -2.161 1.551 1.00 97.19 104 ASN A N 1
ATOM 813 C CA . ASN A 1 104 ? 5.005 -3.350 0.817 1.00 97.19 104 ASN A CA 1
ATOM 814 C C . ASN A 1 104 ? 3.748 -4.166 0.511 1.00 97.19 104 ASN A C 1
ATOM 816 O O . ASN A 1 104 ? 3.161 -4.729 1.437 1.00 97.19 104 ASN A O 1
ATOM 820 N N . ILE A 1 105 ? 3.333 -4.215 -0.752 1.00 96.06 105 ILE A N 1
ATOM 821 C CA . ILE A 1 105 ? 2.080 -4.881 -1.133 1.00 96.06 105 ILE A CA 1
ATOM 822 C C . ILE A 1 105 ? 2.197 -6.391 -0.923 1.00 96.06 105 ILE A C 1
ATOM 824 O O . ILE A 1 105 ? 1.357 -6.978 -0.248 1.00 96.06 105 ILE A O 1
ATOM 828 N N . TYR A 1 106 ? 3.292 -6.999 -1.386 1.00 95.69 106 TYR A N 1
ATOM 829 C CA . TYR A 1 106 ? 3.504 -8.439 -1.244 1.00 95.69 106 TYR A CA 1
ATOM 830 C C . TYR A 1 106 ? 3.434 -8.882 0.220 1.00 95.69 106 TYR A C 1
ATOM 832 O O . TYR A 1 106 ? 2.668 -9.775 0.568 1.00 95.69 106 TYR A O 1
ATOM 840 N N . LYS A 1 107 ? 4.157 -8.190 1.109 1.00 97.06 107 LYS A N 1
ATOM 841 C CA . LYS A 1 107 ? 4.181 -8.547 2.532 1.00 97.06 107 LYS A CA 1
ATOM 842 C C . LYS A 1 107 ? 2.861 -8.301 3.248 1.00 97.06 107 LYS A C 1
ATOM 844 O O . LYS A 1 107 ? 2.523 -9.086 4.128 1.00 97.06 107 LYS A O 1
ATOM 849 N N . ILE A 1 108 ? 2.143 -7.211 2.953 1.00 97.94 108 ILE A N 1
ATOM 850 C CA . ILE A 1 108 ? 0.875 -6.959 3.652 1.00 97.94 108 ILE A CA 1
ATOM 851 C C . ILE A 1 108 ? -0.191 -7.974 3.233 1.00 97.94 108 ILE A C 1
ATOM 853 O O . ILE A 1 108 ? -0.887 -8.487 4.104 1.00 97.94 108 ILE A O 1
ATOM 857 N N . ILE A 1 109 ? -0.286 -8.301 1.939 1.00 97.25 109 ILE A N 1
ATOM 858 C CA . ILE A 1 109 ? -1.271 -9.265 1.432 1.00 97.25 109 ILE A CA 1
ATOM 859 C C . ILE A 1 109 ? -0.944 -10.673 1.938 1.00 97.25 109 ILE A C 1
ATOM 861 O O . ILE A 1 109 ? -1.816 -11.325 2.511 1.00 97.25 109 ILE A O 1
ATOM 865 N N . GLU A 1 110 ? 0.319 -11.103 1.836 1.00 97.56 110 GLU A N 1
ATOM 866 C CA . GLU A 1 110 ? 0.778 -12.389 2.377 1.00 97.56 110 GLU A CA 1
ATOM 867 C C . GLU A 1 110 ? 0.488 -12.503 3.879 1.00 97.56 110 GLU A C 1
ATOM 869 O O . GLU A 1 110 ? -0.023 -13.519 4.352 1.00 97.56 110 GLU A O 1
ATOM 874 N N . TRP A 1 111 ? 0.761 -11.443 4.646 1.00 98.44 111 TRP A N 1
ATOM 875 C CA . TRP A 1 111 ? 0.489 -11.437 6.079 1.00 98.44 111 TRP A CA 1
ATOM 876 C C . TRP A 1 111 ? -1.012 -11.547 6.383 1.00 98.44 111 TRP A C 1
ATOM 878 O O . TRP A 1 111 ? -1.392 -12.347 7.239 1.00 98.44 111 TRP A O 1
ATOM 888 N N . LEU A 1 112 ? -1.868 -10.796 5.680 1.00 98.44 112 LEU A N 1
ATOM 889 C CA . LEU A 1 112 ? -3.326 -10.859 5.854 1.00 98.44 112 LEU A CA 1
ATOM 890 C C . LEU A 1 112 ? -3.874 -12.257 5.539 1.00 98.44 112 LEU A C 1
ATOM 892 O O . LEU A 1 112 ? -4.666 -12.786 6.320 1.00 98.44 112 LEU A O 1
ATOM 896 N N . LYS A 1 113 ? -3.399 -12.870 4.448 1.00 97.31 113 LYS A N 1
ATOM 897 C CA . LYS A 1 113 ? -3.741 -14.238 4.034 1.00 97.31 113 LYS A CA 1
ATOM 898 C C . LYS A 1 113 ? -3.334 -15.268 5.084 1.00 97.31 113 LYS A C 1
ATOM 900 O O . LYS A 1 113 ? -4.177 -16.028 5.553 1.00 97.31 113 LYS A O 1
ATOM 905 N N . ASN A 1 114 ? -2.071 -15.252 5.509 1.00 97.88 114 ASN A N 1
ATOM 906 C CA . ASN A 1 114 ? -1.539 -16.224 6.470 1.00 97.88 114 ASN A CA 1
ATOM 907 C C . ASN A 1 114 ? -2.198 -16.116 7.853 1.00 97.88 114 ASN A C 1
ATOM 909 O O . ASN A 1 114 ? -2.304 -17.112 8.562 1.00 97.88 114 ASN A O 1
ATOM 913 N N . ASN A 1 115 ? -2.664 -14.922 8.231 1.00 98.12 115 ASN A N 1
ATOM 914 C CA . ASN A 1 115 ? -3.378 -14.689 9.490 1.00 98.12 115 ASN A CA 1
ATOM 915 C C . ASN A 1 115 ? -4.907 -14.775 9.340 1.00 98.12 115 ASN A C 1
ATOM 917 O O . ASN A 1 115 ? -5.620 -14.458 10.289 1.00 98.12 115 ASN A O 1
ATOM 921 N N . GLN A 1 116 ? -5.410 -15.188 8.169 1.00 97.56 116 GLN A N 1
ATOM 922 C CA . GLN A 1 116 ? -6.838 -15.379 7.884 1.00 97.56 116 GLN A CA 1
ATOM 923 C C . GLN A 1 116 ? -7.699 -14.148 8.220 1.00 97.56 116 GLN A C 1
ATOM 925 O O . GLN A 1 116 ? -8.842 -14.256 8.671 1.00 97.56 116 GLN A O 1
ATOM 930 N N . VAL A 1 117 ? -7.150 -12.950 8.005 1.00 98.19 117 VAL A N 1
ATOM 931 C CA . VAL A 1 117 ? -7.878 -11.699 8.227 1.00 98.19 117 VAL A CA 1
ATOM 932 C C . VAL A 1 117 ? -8.876 -11.516 7.090 1.00 98.19 117 VAL A C 1
ATOM 934 O O . VAL A 1 117 ? -8.487 -11.500 5.919 1.00 98.19 117 VAL A O 1
ATOM 937 N N . ARG A 1 118 ? -10.165 -11.336 7.412 1.00 98.44 118 ARG A N 1
ATOM 938 C CA . ARG A 1 118 ? -11.181 -11.054 6.387 1.00 98.44 118 ARG A CA 1
ATOM 939 C C . ARG A 1 118 ? -10.795 -9.772 5.665 1.00 98.44 118 ARG A C 1
ATOM 941 O O . ARG A 1 118 ? -10.708 -8.709 6.278 1.00 98.44 118 ARG A O 1
ATOM 948 N N . THR A 1 119 ? -10.535 -9.889 4.372 1.00 98.38 119 THR A N 1
ATOM 949 C CA . THR A 1 119 ? -9.962 -8.806 3.578 1.00 98.38 119 THR A CA 1
ATOM 950 C C . THR A 1 119 ? -10.862 -8.513 2.390 1.00 98.38 119 THR A C 1
ATOM 952 O O . THR A 1 119 ? -11.238 -9.417 1.652 1.00 98.38 119 THR A O 1
ATOM 955 N N . VAL A 1 120 ? -11.203 -7.240 2.207 1.00 98.25 120 VAL A N 1
ATOM 956 C CA . VAL A 1 120 ? -11.896 -6.731 1.020 1.00 98.25 120 VAL A CA 1
ATOM 957 C C . VAL A 1 120 ? -10.905 -5.877 0.248 1.00 98.25 120 VAL A C 1
ATOM 959 O O . VAL A 1 120 ? -10.258 -5.013 0.838 1.00 98.25 120 VAL A O 1
ATOM 962 N N . ILE A 1 121 ? -10.786 -6.092 -1.060 1.00 97.12 121 ILE A N 1
ATOM 963 C CA . ILE A 1 121 ? -9.917 -5.296 -1.930 1.00 97.12 121 ILE A CA 1
ATOM 964 C C . ILE A 1 121 ? -10.787 -4.591 -2.970 1.00 97.12 121 ILE A C 1
ATOM 966 O O . ILE A 1 121 ? -11.533 -5.233 -3.702 1.00 97.12 121 ILE A O 1
ATOM 970 N N . THR A 1 122 ? -10.691 -3.265 -3.041 1.00 97.00 122 THR A N 1
ATOM 971 C CA . THR A 1 122 ? -11.325 -2.453 -4.085 1.00 97.00 122 THR A CA 1
ATOM 972 C C . THR A 1 122 ? -10.258 -1.924 -5.025 1.00 97.00 122 THR A C 1
ATOM 974 O O . THR A 1 122 ? -9.447 -1.091 -4.632 1.00 97.00 122 THR A O 1
ATOM 977 N N . LEU A 1 123 ? -10.281 -2.373 -6.276 1.00 94.31 123 LEU A N 1
ATOM 978 C CA . LEU A 1 123 ? -9.302 -1.970 -7.277 1.00 94.31 123 LEU A CA 1
ATOM 979 C C . LEU A 1 123 ? -9.681 -0.626 -7.903 1.00 94.31 123 LEU A C 1
ATOM 981 O O . LEU A 1 123 ? -10.683 -0.511 -8.598 1.00 94.31 123 LEU A O 1
ATOM 985 N N . HIS A 1 124 ? -8.849 0.389 -7.662 1.00 93.69 124 HIS A N 1
ATOM 986 C CA . HIS A 1 124 ? -8.934 1.703 -8.326 1.00 93.69 124 HIS A CA 1
ATOM 987 C C . HIS A 1 124 ? -7.983 1.824 -9.527 1.00 93.69 124 HIS A C 1
ATOM 989 O O . HIS A 1 124 ? -7.919 2.870 -10.166 1.00 93.69 124 HIS A O 1
ATOM 995 N N . ALA A 1 125 ? -7.187 0.784 -9.773 1.00 91.81 125 ALA A N 1
ATOM 996 C CA . ALA A 1 125 ? -6.238 0.654 -10.869 1.00 91.81 125 ALA A CA 1
ATOM 997 C C . ALA A 1 125 ? -5.917 -0.834 -11.075 1.00 91.81 125 ALA A C 1
ATOM 999 O O . ALA A 1 125 ? -6.152 -1.651 -10.182 1.00 91.81 125 ALA A O 1
ATOM 1000 N N . GLU A 1 126 ? -5.343 -1.171 -12.225 1.00 93.06 126 GLU A N 1
ATOM 1001 C CA . GLU A 1 126 ? -5.206 -2.565 -12.667 1.00 93.06 126 GLU A CA 1
ATOM 1002 C C . GLU A 1 126 ? -4.022 -3.319 -12.034 1.00 93.06 126 GLU A C 1
ATOM 1004 O O . GLU A 1 126 ? -3.889 -4.532 -12.179 1.00 93.06 126 GLU A O 1
ATOM 1009 N N . PHE A 1 127 ? -3.155 -2.617 -11.300 1.00 91.75 127 PHE A N 1
ATOM 1010 C CA . PHE A 1 127 ? -1.838 -3.133 -10.912 1.00 91.75 127 PHE A CA 1
ATOM 1011 C C . PHE A 1 127 ? -1.850 -4.388 -10.028 1.00 91.75 127 PHE A C 1
ATOM 1013 O O . PHE A 1 127 ? -0.868 -5.120 -10.028 1.00 91.75 127 PHE A O 1
ATOM 1020 N N . MET A 1 128 ? -2.939 -4.651 -9.297 1.00 90.44 128 MET A N 1
ATOM 1021 C CA . MET A 1 128 ? -3.073 -5.843 -8.441 1.00 90.44 128 MET A CA 1
ATOM 1022 C C . MET A 1 128 ? -3.308 -7.139 -9.232 1.00 90.44 128 MET A C 1
ATOM 1024 O O . MET A 1 128 ? -3.213 -8.220 -8.674 1.00 90.44 128 MET A O 1
ATOM 1028 N N . TYR A 1 129 ? -3.669 -7.064 -10.515 1.00 89.25 129 TYR A N 1
ATOM 1029 C CA . TYR A 1 129 ? -3.753 -8.250 -11.382 1.00 89.25 129 TYR A CA 1
ATOM 1030 C C . TYR A 1 129 ? -2.833 -8.154 -12.595 1.00 89.25 129 TYR A C 1
ATOM 1032 O O . TYR A 1 129 ? -2.549 -9.163 -13.232 1.00 89.25 129 TYR A O 1
ATOM 1040 N N . THR A 1 130 ? -2.323 -6.961 -12.910 1.00 92.94 130 THR A N 1
ATOM 1041 C CA . THR A 1 130 ? -1.300 -6.785 -13.947 1.00 92.94 130 THR A CA 1
ATOM 1042 C C . THR A 1 130 ? 0.133 -6.835 -13.403 1.00 92.94 130 THR A C 1
ATOM 1044 O O . THR A 1 130 ? 1.087 -6.663 -14.166 1.00 92.94 130 THR A O 1
ATOM 1047 N N . ALA A 1 131 ? 0.293 -7.023 -12.087 1.00 90.06 131 ALA A N 1
ATOM 1048 C CA . ALA A 1 131 ? 1.529 -6.984 -11.298 1.00 90.06 131 ALA A CA 1
ATOM 1049 C C . ALA A 1 131 ? 2.299 -5.647 -11.284 1.00 90.06 131 ALA A C 1
ATOM 1051 O O . ALA A 1 131 ? 3.115 -5.425 -10.392 1.00 90.06 131 ALA A O 1
ATOM 1052 N N . ASN A 1 132 ? 2.084 -4.765 -12.266 1.00 89.75 132 ASN A N 1
ATOM 1053 C CA . ASN A 1 132 ? 2.849 -3.528 -12.461 1.00 89.75 132 ASN A CA 1
ATOM 1054 C C . ASN A 1 132 ? 1.976 -2.401 -13.024 1.00 89.75 132 ASN A C 1
ATOM 1056 O O . ASN A 1 132 ? 1.916 -1.295 -12.485 1.00 89.75 132 ASN A O 1
ATOM 1060 N N . CYS A 1 133 ? 1.284 -2.690 -14.126 1.00 91.38 133 CYS A N 1
ATOM 1061 C CA . CYS A 1 133 ? 0.660 -1.677 -14.960 1.00 91.38 133 CYS A CA 1
ATOM 1062 C C . CYS A 1 133 ? -0.534 -1.020 -14.258 1.00 91.38 133 CYS A C 1
ATOM 1064 O O . CYS A 1 133 ? -1.478 -1.685 -13.834 1.00 91.38 133 CYS A O 1
ATOM 1066 N N . SER A 1 134 ? -0.553 0.313 -14.214 1.00 88.44 134 SER A N 1
ATOM 1067 C CA . SER A 1 134 ? -1.747 1.054 -13.786 1.00 88.44 134 SER A CA 1
ATOM 1068 C C . SER A 1 134 ? -2.944 0.810 -14.711 1.00 88.44 134 SER A C 1
ATOM 1070 O O . SER A 1 134 ? -4.079 0.849 -14.238 1.00 88.44 134 SER A O 1
ATOM 1072 N N . HIS A 1 135 ? -2.667 0.547 -15.991 1.00 89.56 135 HIS A N 1
ATOM 1073 C CA . HIS A 1 135 ? -3.608 0.167 -17.037 1.00 89.56 135 HIS A CA 1
ATOM 1074 C C . HIS A 1 135 ? -2.886 -0.703 -18.079 1.00 89.56 135 HIS A C 1
ATOM 1076 O O . HIS A 1 135 ? -1.761 -0.390 -18.471 1.00 89.56 135 HIS A O 1
ATOM 1082 N N . SER A 1 136 ? -3.501 -1.801 -18.505 1.00 88.31 136 SER A N 1
ATOM 1083 C CA . SER A 1 136 ? -2.905 -2.807 -19.392 1.00 88.31 136 SER A CA 1
ATOM 1084 C C . SER A 1 136 ? -2.936 -2.425 -20.873 1.00 88.31 136 SER A C 1
ATOM 1086 O O . SER A 1 136 ? -2.071 -2.878 -21.624 1.00 88.31 136 SER A O 1
ATOM 1088 N N . PHE A 1 137 ? -3.866 -1.554 -21.285 1.00 85.88 137 PHE A N 1
ATOM 1089 C CA . PHE A 1 137 ? -4.112 -1.228 -22.698 1.00 85.88 137 PHE A CA 1
ATOM 1090 C C . PHE A 1 137 ? -4.245 -2.520 -23.528 1.00 85.88 137 PHE A C 1
ATOM 1092 O O . PHE A 1 137 ? -4.947 -3.439 -23.117 1.00 85.88 137 PHE A O 1
ATOM 1099 N N . ASP A 1 138 ? -3.543 -2.624 -24.657 1.00 89.31 138 ASP A N 1
ATOM 1100 C CA . ASP A 1 138 ? -3.585 -3.803 -25.529 1.00 89.31 138 ASP A CA 1
ATOM 1101 C C . ASP A 1 138 ? -2.616 -4.921 -25.088 1.00 89.31 138 ASP A C 1
ATOM 1103 O O . ASP A 1 138 ? -2.545 -5.990 -25.703 1.00 89.31 138 ASP A O 1
ATOM 1107 N N . CYS A 1 139 ? -1.850 -4.712 -24.010 1.00 90.38 139 CYS A N 1
ATOM 1108 C CA . CYS A 1 139 ? -0.896 -5.697 -23.517 1.00 90.38 139 CYS A CA 1
ATOM 1109 C C . CYS A 1 139 ? -1.602 -6.799 -22.715 1.00 90.38 139 CYS A C 1
ATOM 1111 O O . CYS A 1 139 ? -2.173 -6.558 -21.654 1.00 90.38 139 CYS A O 1
ATOM 1113 N N . ASN A 1 140 ? -1.478 -8.045 -23.179 1.00 91.69 140 ASN A N 1
ATOM 1114 C CA . ASN A 1 140 ? -2.033 -9.231 -22.514 1.00 91.69 140 ASN A CA 1
ATOM 1115 C C . ASN A 1 140 ? -0.982 -10.086 -21.785 1.00 91.69 140 ASN A C 1
ATOM 1117 O O . ASN A 1 140 ? -1.314 -11.149 -21.264 1.00 91.69 140 ASN A O 1
ATOM 1121 N N . GLN A 1 141 ? 0.279 -9.643 -21.720 1.00 90.62 141 GLN A N 1
A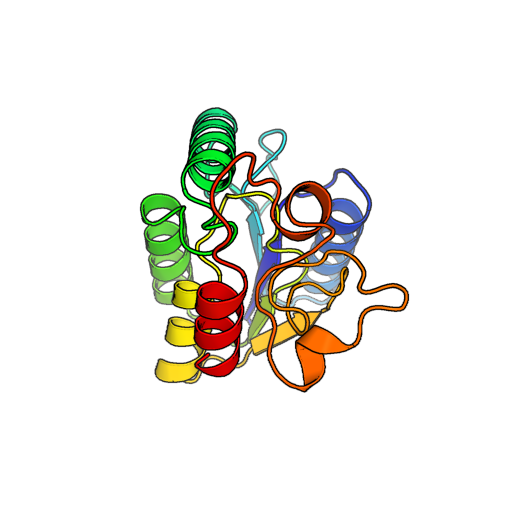TOM 1122 C CA . GLN A 1 141 ? 1.351 -10.417 -21.081 1.00 90.62 141 GLN A CA 1
ATOM 1123 C C . GLN A 1 141 ? 1.069 -10.710 -19.605 1.00 90.62 141 GLN A C 1
ATOM 1125 O O . GLN A 1 141 ? 1.379 -11.789 -19.116 1.00 90.62 141 GLN A O 1
ATOM 1130 N N . TRP A 1 142 ? 0.394 -9.803 -18.902 1.00 89.31 142 TRP A N 1
ATOM 1131 C CA . TRP A 1 142 ? -0.002 -10.022 -17.513 1.00 89.31 142 TRP A CA 1
ATOM 1132 C C . TRP A 1 142 ? -0.921 -11.237 -17.296 1.00 89.31 142 TRP A C 1
ATOM 1134 O O . TRP A 1 142 ? -1.093 -11.660 -16.164 1.00 89.31 142 TRP A O 1
ATOM 1144 N N . LYS A 1 143 ? -1.506 -11.824 -18.347 1.00 90.19 143 LYS A N 1
ATOM 1145 C CA . LYS A 1 143 ? -2.298 -13.059 -18.235 1.00 90.19 143 LYS A CA 1
ATOM 1146 C C . LYS A 1 143 ? -1.443 -14.325 -18.308 1.00 90.19 143 LYS A C 1
ATOM 1148 O O . LYS A 1 143 ? -1.807 -15.336 -17.723 1.00 90.19 143 LYS A O 1
ATOM 1153 N N . LEU A 1 144 ? -0.351 -14.287 -19.072 1.00 88.38 144 LEU A N 1
ATOM 1154 C CA . LEU A 1 144 ? 0.418 -15.477 -19.469 1.00 88.38 144 LEU A CA 1
ATOM 1155 C C . LEU A 1 144 ? 1.834 -15.508 -18.876 1.00 88.38 144 LEU A C 1
ATOM 1157 O O . LEU A 1 144 ? 2.454 -16.565 -18.807 1.00 88.38 144 LEU A O 1
ATOM 1161 N N . GLY A 1 145 ? 2.351 -14.351 -18.473 1.00 89.50 145 GLY A N 1
ATOM 1162 C CA . GLY A 1 145 ? 3.748 -14.131 -18.129 1.00 89.50 145 GLY A CA 1
ATOM 1163 C C . GLY A 1 145 ? 4.211 -12.782 -18.665 1.00 89.50 145 GLY A C 1
ATOM 1164 O O . GLY A 1 145 ? 4.101 -12.520 -19.861 1.00 89.50 145 GLY A O 1
ATOM 1165 N N . CYS A 1 146 ? 4.732 -11.926 -17.787 1.00 91.69 146 CYS A N 1
ATOM 1166 C CA . CYS A 1 146 ? 5.270 -10.622 -18.169 1.00 91.69 146 CYS A CA 1
ATOM 1167 C C . CYS A 1 146 ? 6.795 -10.644 -18.092 1.00 91.69 146 CYS A C 1
ATOM 1169 O O . CYS A 1 146 ? 7.333 -10.927 -17.032 1.00 91.69 146 CYS A O 1
ATOM 1171 N N . ASP A 1 147 ? 7.486 -10.375 -19.196 1.00 91.50 147 ASP A N 1
ATOM 1172 C CA . ASP A 1 147 ? 8.950 -10.286 -19.256 1.00 91.50 147 ASP A CA 1
ATOM 1173 C C . ASP A 1 147 ? 9.352 -9.380 -20.429 1.00 91.50 147 ASP A C 1
ATOM 1175 O O . ASP A 1 147 ? 8.602 -9.260 -21.399 1.00 91.50 147 ASP A O 1
ATOM 1179 N N . LYS A 1 148 ? 10.536 -8.759 -20.363 1.00 90.81 148 LYS A N 1
ATOM 1180 C CA . LYS A 1 148 ? 11.062 -7.849 -21.401 1.00 90.81 148 LYS A CA 1
ATOM 1181 C C . LYS A 1 148 ? 10.027 -6.802 -21.836 1.00 90.81 148 LYS A C 1
ATOM 1183 O O . LYS A 1 148 ? 9.641 -6.719 -23.003 1.00 90.81 148 LYS A O 1
ATOM 1188 N N . CYS A 1 149 ? 9.540 -6.027 -20.875 1.00 91.25 149 CYS A N 1
ATOM 1189 C CA . CYS A 1 149 ? 8.438 -5.099 -21.061 1.00 91.25 149 CYS A CA 1
ATOM 1190 C C . CYS A 1 149 ? 8.813 -3.961 -22.033 1.00 91.25 149 CYS A C 1
ATOM 1192 O O . CYS A 1 149 ? 9.719 -3.178 -21.733 1.00 91.25 149 CYS A O 1
ATOM 1194 N N . PRO A 1 150 ? 8.083 -3.787 -23.155 1.00 89.06 150 PRO A N 1
ATOM 1195 C CA . PRO A 1 150 ? 8.347 -2.704 -24.108 1.00 89.06 150 PRO A CA 1
ATOM 1196 C C . PRO A 1 150 ? 7.988 -1.314 -23.554 1.00 89.06 150 PRO A C 1
ATOM 1198 O O . PRO A 1 150 ? 8.453 -0.303 -24.070 1.00 89.06 150 PRO A O 1
ATOM 1201 N N . HIS A 1 151 ? 7.189 -1.265 -22.484 1.00 89.56 151 HIS A N 1
ATOM 1202 C CA . HIS A 1 151 ? 6.726 -0.047 -21.815 1.00 89.56 151 HIS A CA 1
ATOM 1203 C C . HIS A 1 151 ? 7.205 -0.013 -20.358 1.00 89.56 151 HIS A C 1
ATOM 1205 O O . HIS A 1 151 ? 6.440 0.264 -19.435 1.00 89.56 151 HIS A O 1
ATOM 1211 N N . LEU A 1 152 ? 8.472 -0.383 -20.126 1.00 90.25 152 LEU A N 1
ATOM 1212 C CA . LEU A 1 152 ? 9.021 -0.591 -18.783 1.00 90.25 152 LEU A CA 1
ATOM 1213 C C . LEU A 1 152 ? 8.824 0.622 -17.863 1.00 90.25 152 LEU A C 1
ATOM 1215 O O . LEU A 1 152 ? 8.474 0.464 -16.688 1.00 90.25 152 LEU A O 1
ATOM 1219 N N . LYS A 1 153 ? 9.056 1.828 -18.387 1.00 90.19 153 LYS A N 1
ATOM 1220 C CA . LYS A 1 153 ? 8.966 3.071 -17.617 1.00 90.19 153 LYS A CA 1
ATOM 1221 C C . LYS A 1 153 ? 7.523 3.370 -17.218 1.00 90.19 153 LYS A C 1
ATOM 1223 O O . LYS A 1 153 ? 7.287 3.792 -16.092 1.00 90.19 153 LYS A O 1
ATOM 1228 N N . GLU A 1 154 ? 6.568 3.131 -18.104 1.00 89.50 154 GLU A N 1
ATOM 1229 C CA . GLU A 1 154 ? 5.139 3.313 -17.858 1.00 89.50 154 GLU A CA 1
ATOM 1230 C C . GLU A 1 154 ? 4.604 2.247 -16.896 1.00 89.50 154 GLU A C 1
ATOM 1232 O O . GLU A 1 154 ? 3.853 2.566 -15.976 1.00 89.50 154 GLU A O 1
ATOM 1237 N N . ALA A 1 155 ? 5.032 0.994 -17.075 1.00 88.75 155 ALA A N 1
ATOM 1238 C CA . ALA A 1 155 ? 4.589 -0.138 -16.273 1.00 88.75 155 ALA A CA 1
A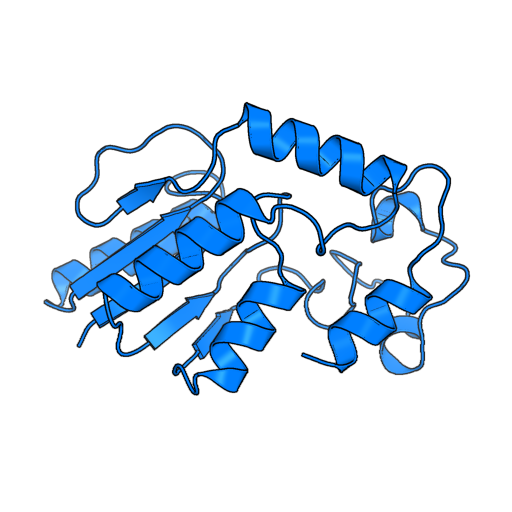TOM 1239 C C . ALA A 1 155 ? 5.139 -0.091 -14.843 1.00 88.75 155 ALA A C 1
ATOM 1241 O O . ALA A 1 155 ? 4.399 -0.354 -13.905 1.00 88.75 155 ALA A O 1
ATOM 1242 N N . THR A 1 156 ? 6.424 0.236 -14.669 1.00 88.75 156 THR A N 1
ATOM 1243 C CA . THR A 1 156 ? 7.120 0.083 -13.374 1.00 88.75 156 THR A CA 1
ATOM 1244 C C . THR A 1 156 ? 7.687 1.380 -12.798 1.00 88.75 156 THR A C 1
ATOM 1246 O O . THR A 1 156 ? 8.080 1.443 -11.630 1.00 88.75 156 THR A O 1
ATOM 1249 N N . GLY A 1 157 ? 7.812 2.424 -13.620 1.00 88.31 157 GLY A N 1
ATOM 1250 C CA . GLY A 1 157 ? 8.600 3.613 -13.303 1.00 88.31 157 GLY A CA 1
ATOM 1251 C C . GLY A 1 157 ? 10.117 3.394 -13.343 1.00 88.31 157 GLY A C 1
ATOM 1252 O O . GLY A 1 157 ? 10.854 4.343 -13.062 1.00 88.31 157 GLY A O 1
ATOM 1253 N N . SER A 1 158 ? 10.605 2.183 -13.646 1.00 90.62 158 SER A N 1
ATOM 1254 C CA . SER A 1 158 ? 12.042 1.909 -13.692 1.00 90.62 158 SER A CA 1
ATOM 1255 C C . SER A 1 158 ? 12.717 2.573 -14.885 1.00 90.62 158 SER A C 1
ATOM 1257 O O . SER A 1 158 ? 12.151 2.661 -15.971 1.00 90.62 158 SER A O 1
ATOM 1259 N N . TYR A 1 159 ? 13.949 3.037 -14.669 1.00 81.81 159 TYR A N 1
ATOM 1260 C CA . TYR A 1 159 ? 14.761 3.653 -15.718 1.00 81.81 159 TYR A CA 1
ATOM 1261 C C . TYR A 1 159 ? 15.645 2.655 -16.467 1.00 81.81 159 TYR A C 1
ATOM 1263 O O . TYR A 1 159 ? 15.973 2.901 -17.621 1.00 81.81 159 TYR A O 1
ATOM 1271 N N . PHE A 1 160 ? 16.052 1.561 -15.813 1.00 85.12 160 PHE A N 1
ATOM 1272 C CA . PHE A 1 160 ? 17.123 0.697 -16.328 1.00 85.12 160 PHE A CA 1
ATOM 1273 C C . PHE A 1 160 ? 16.885 -0.797 -16.104 1.00 85.12 160 PHE A C 1
ATOM 1275 O O . PHE A 1 160 ? 17.376 -1.607 -16.882 1.00 85.12 160 PHE A O 1
ATOM 1282 N N . LEU A 1 161 ? 16.184 -1.181 -15.031 1.00 91.69 161 LEU A N 1
ATOM 1283 C CA . LEU A 1 161 ? 16.067 -2.580 -14.632 1.00 91.69 161 LEU A CA 1
ATOM 1284 C C . LEU A 1 161 ? 14.679 -3.109 -14.947 1.00 91.69 161 LEU A C 1
ATOM 1286 O O . LEU A 1 161 ? 13.711 -2.795 -14.254 1.00 91.69 161 LEU A O 1
ATOM 1290 N N . ASP A 1 162 ? 14.611 -3.983 -15.943 1.00 92.56 162 ASP A N 1
ATOM 1291 C CA . ASP A 1 162 ? 13.420 -4.785 -16.149 1.00 92.56 162 ASP A CA 1
ATOM 1292 C C . ASP A 1 162 ? 13.355 -5.908 -15.108 1.00 92.56 162 ASP A C 1
ATOM 1294 O O . ASP A 1 162 ? 14.175 -6.826 -15.083 1.00 92.56 162 ASP A O 1
ATOM 1298 N N . ARG A 1 163 ? 12.379 -5.805 -14.205 1.00 93.62 163 ARG A N 1
ATOM 1299 C CA . ARG A 1 163 ? 12.037 -6.849 -13.232 1.00 93.62 163 ARG A CA 1
ATOM 1300 C C . ARG A 1 163 ? 10.598 -7.321 -13.378 1.00 93.62 163 ARG A C 1
ATOM 1302 O O . ARG A 1 163 ? 10.082 -7.949 -12.455 1.00 93.62 163 ARG A O 1
ATOM 1309 N N . THR A 1 164 ? 9.952 -7.039 -14.505 1.00 93.06 164 THR A N 1
ATOM 1310 C CA . THR A 1 164 ? 8.533 -7.352 -14.714 1.00 93.06 164 THR A CA 1
ATOM 1311 C C . THR A 1 164 ? 8.225 -8.831 -14.501 1.00 93.06 164 THR A C 1
ATOM 1313 O O . THR A 1 164 ? 7.264 -9.132 -13.797 1.00 93.06 164 THR A O 1
ATOM 1316 N N . LYS A 1 165 ? 9.119 -9.733 -14.927 1.00 94.50 165 LYS A N 1
ATOM 1317 C CA . LYS A 1 165 ? 9.029 -11.174 -14.636 1.00 94.50 165 LYS A CA 1
ATOM 1318 C C . LYS A 1 165 ? 8.995 -11.494 -13.152 1.00 94.50 165 LYS A C 1
ATOM 1320 O O . LYS A 1 165 ? 8.086 -12.167 -12.678 1.00 94.50 165 LYS A O 1
ATOM 1325 N N . LYS A 1 166 ? 9.947 -10.958 -12.393 1.00 93.56 166 LYS A N 1
ATOM 1326 C CA . LYS A 1 166 ? 10.013 -11.174 -10.944 1.00 93.56 166 LYS A CA 1
ATOM 1327 C C . LYS A 1 166 ? 8.798 -10.586 -10.222 1.00 93.56 166 LYS A C 1
ATOM 1329 O O . LYS A 1 166 ? 8.325 -11.164 -9.250 1.00 93.56 166 LYS A O 1
ATOM 1334 N N . LEU A 1 167 ? 8.319 -9.417 -10.649 1.00 93.06 167 LEU A N 1
ATOM 1335 C CA . LEU A 1 167 ? 7.147 -8.778 -10.045 1.00 93.06 167 LEU A CA 1
ATOM 1336 C C . LEU A 1 167 ? 5.863 -9.552 -10.362 1.00 93.06 167 LEU A C 1
ATOM 1338 O O . LEU A 1 167 ? 5.049 -9.741 -9.464 1.00 93.06 167 LEU A O 1
ATOM 1342 N N . PHE A 1 168 ? 5.740 -10.088 -11.578 1.00 93.88 168 PHE A N 1
ATOM 1343 C CA . PHE A 1 168 ? 4.672 -11.008 -11.963 1.00 93.88 168 PHE A CA 1
ATOM 1344 C C . PHE A 1 168 ? 4.688 -12.298 -11.130 1.00 93.88 168 PHE A C 1
ATOM 1346 O O . PHE A 1 168 ? 3.664 -12.707 -10.591 1.00 93.88 168 PHE A O 1
ATOM 1353 N N . GLU A 1 169 ? 5.861 -12.909 -10.953 1.00 93.50 169 GLU A N 1
ATOM 1354 C CA . GLU A 1 169 ? 6.032 -14.086 -10.092 1.00 93.50 169 GLU A CA 1
ATOM 1355 C C . GLU A 1 169 ? 5.675 -13.793 -8.627 1.00 93.50 169 GLU A C 1
ATOM 1357 O O . GLU A 1 169 ? 5.078 -14.639 -7.969 1.00 93.50 169 GLU A O 1
ATOM 1362 N N . ASN A 1 170 ? 6.012 -12.612 -8.099 1.00 93.12 170 ASN A N 1
ATOM 1363 C CA . ASN A 1 170 ? 5.643 -12.229 -6.734 1.00 93.12 170 ASN A CA 1
ATOM 1364 C C . ASN A 1 170 ? 4.130 -12.021 -6.571 1.00 93.12 170 ASN A C 1
ATOM 1366 O O . ASN A 1 170 ? 3.583 -12.457 -5.562 1.00 93.12 170 ASN A O 1
ATOM 1370 N N . GLU A 1 171 ? 3.470 -11.373 -7.537 1.00 91.31 171 GLU A N 1
ATOM 1371 C CA . GLU A 1 171 ? 2.019 -11.131 -7.497 1.00 91.31 171 GLU A CA 1
ATOM 1372 C C . GLU A 1 171 ? 1.239 -12.452 -7.510 1.00 91.31 171 GLU A C 1
ATOM 1374 O O . GLU A 1 171 ? 0.326 -12.637 -6.720 1.00 91.31 171 GLU A O 1
ATOM 1379 N N . ASN A 1 172 ? 1.661 -13.432 -8.317 1.00 90.06 172 ASN A N 1
ATOM 1380 C CA . ASN A 1 172 ? 0.997 -14.742 -8.384 1.00 90.06 172 ASN A CA 1
ATOM 1381 C C . ASN A 1 172 ? 1.194 -15.624 -7.137 1.00 90.06 172 ASN A C 1
ATOM 1383 O O . ASN A 1 172 ? 0.574 -16.682 -7.027 1.00 90.06 172 ASN A O 1
ATOM 1387 N N . ARG A 1 173 ? 2.091 -15.249 -6.217 1.00 89.38 173 ARG A N 1
ATOM 1388 C CA . ARG A 1 173 ? 2.333 -16.005 -4.975 1.00 89.38 173 ARG A CA 1
ATOM 1389 C C . ARG A 1 173 ? 1.404 -15.589 -3.842 1.00 89.38 173 ARG A C 1
ATOM 1391 O O . ARG A 1 173 ? 1.167 -16.394 -2.933 1.00 89.38 173 ARG A O 1
ATOM 1398 N N . ILE A 1 174 ? 0.953 -14.337 -3.856 1.00 87.81 174 ILE A N 1
ATOM 1399 C CA . ILE A 1 174 ? 0.168 -13.753 -2.767 1.00 87.81 174 ILE A CA 1
ATOM 1400 C C . ILE A 1 174 ? -1.312 -14.090 -2.900 1.00 87.81 174 ILE A C 1
ATOM 1402 O O . ILE A 1 174 ? -1.834 -14.187 -4.022 1.00 87.81 174 ILE A O 1
#

Radius of gyration: 16.16 Å; chains: 1; bounding box: 41×32×44 Å

Secondary structure (DSSP, 8-state):
-EEEEEES-SSSHHHHHHHHHHHHHHHHTT-EEEEEE-SSS----TTEEE-S-HHHHHHHHHHHHHHT-SSS--HHHHHHHHHHHHHH--SEEEE----SSSS-HHHHHHHHHHTT--EEE--SSTHHHHTT-S--TT--HHHH---S-TTHHHHH--SS---HHHHHHHHTT-

pLDDT: mean 94.46, std 3.62, range [81.81, 98.88]

Foldseek 3Di:
DEEEEEAAEACDDDQNVVVNVVQVVCVVVVHHYAYEYEDDDDDDDPNYDHLYDNVQLVVQCVVCQAVVPQQQDQPRSQVSVVVVCVVVVGQEYEYEHPGRRNYRPLVNVVVCVVVVRHYHYHYPADCLQQLFASHQPPNPCSVPADFPDPPSCRRRVHDDDTPSRVSSVSSVVD

Sequence (174 aa):
MKILQINNVYGIGSTGKITRQIHLNLLKNEINSIVLYGRGPTMCEEGVIRTGSNLYGKFNSFLSRFTGNQYGGCFLATHKIIEIIKKQKPDIVHIQCINGNFINIYKIIEWLKNNQVRTVITLHAEFMYTANCSHSFDCNQWKLGCDKCPHLKEATGSYFLDRTKKLFENENRI